Protein AF-A0A520HZG0-F1 (afdb_monomer)

Solvent-accessible surface area (backbone atoms only — not comparable to full-atom values): 5895 Å² total; per-residue (Å²): 108,74,66,57,55,54,52,54,53,53,52,54,56,54,55,57,55,56,53,32,56,50,53,17,50,55,26,42,51,54,12,53,56,24,44,79,68,71,35,34,68,57,18,47,53,25,38,52,53,14,25,61,46,61,73,48,85,49,73,67,55,52,52,54,43,33,54,32,28,55,70,56,22,88,82,32,66,67,42,37,54,49,21,28,56,49,24,49,52,49,49,71,74,47,70,86,56,81,96,41,66,68,62,51,54,56,42,58,75,64,78

pLDDT: mean 91.44, std 9.58, range [61.25, 98.62]

Sequence (111 aa):
MRLIFTFLFSLVFVLAGLGQNTIAKLKYEEAEEAFSRDDYRKTLEKLDDSEKAMKMSNQKTMYLRILAQAKLAEKDFAILQSARKNATSYLSKYQNNTGIEDKYREIYKIS

Nearest PDB structures (foldseek):
  8we2-assembly1_B  TM=5.657E-01  e=2.309E+00  Homo sapiens
  7q16-assembly1_A-2  TM=5.710E-01  e=3.027E+00  Homo sapiens
  3m51-assembly1_A  TM=5.206E-01  e=2.309E+00  Nicotiana tabacum
  6f09-assembly3_S-4  TM=5.078E-01  e=2.187E+00  Homo sapiens

Secondary structure (DSSP, 8-state):
-HHHHHHHHHHHHHHHHHHHHHHHHHHHHHHHHHHHTT-HHHHHHHHHHHHHHHTS--HHHHHHHHHHHHHHGGG-HHHHHHHHHHHHHHHHHHTT-SS-HHHHHHHHTT-

Foldseek 3Di:
DVVVVVVVVVVVVVVLLVVLQVQLVVLQVQLVVCVVVVVLVSNLVSLVRSCVSVVHDDLSSLLSNLVSLLSVCVVPVVSLVVSLVSLVVSCVVCVPPPPCVVSNVVSVVSD

Radius of gyration: 17.91 Å; Cα contacts (8 Å, |Δi|>4): 106; chains: 1; bounding box: 49×34×36 Å

Structure (mmCIF, N/CA/C/O backbone):
data_AF-A0A520HZG0-F1
#
_entry.id   AF-A0A520HZG0-F1
#
loop_
_atom_site.group_PDB
_atom_site.id
_atom_site.type_symbol
_atom_site.label_atom_id
_atom_site.label_alt_id
_atom_site.label_comp_id
_atom_site.label_asym_id
_atom_site.label_entity_id
_atom_site.label_seq_id
_atom_site.pdbx_PDB_ins_code
_atom_site.Cartn_x
_atom_site.Cartn_y
_atom_site.Cartn_z
_atom_site.occupancy
_atom_site.B_iso_or_equiv
_atom_site.auth_seq_id
_atom_site.auth_comp_id
_atom_site.auth_asym_id
_atom_site.auth_atom_id
_atom_site.pdbx_PDB_model_num
ATOM 1 N N . MET A 1 1 ? 39.010 18.276 -23.093 1.00 61.25 1 MET A N 1
ATOM 2 C CA . MET A 1 1 ? 38.493 16.885 -23.113 1.00 61.25 1 MET A CA 1
ATOM 3 C C . MET A 1 1 ? 38.001 16.390 -21.753 1.00 61.25 1 MET A C 1
ATOM 5 O O . MET A 1 1 ? 36.887 15.895 -21.702 1.00 61.25 1 MET A O 1
ATOM 9 N N . ARG A 1 2 ? 38.744 16.561 -20.646 1.00 71.38 2 ARG A N 1
ATOM 10 C CA . ARG A 1 2 ? 38.340 16.061 -19.312 1.00 71.38 2 ARG A CA 1
ATOM 11 C C . ARG A 1 2 ? 36.959 16.554 -18.830 1.00 71.38 2 ARG A C 1
ATOM 13 O O . ARG A 1 2 ? 36.207 15.750 -18.309 1.00 71.38 2 ARG A O 1
ATOM 20 N N . LEU A 1 3 ? 36.609 17.821 -19.089 1.00 72.81 3 LEU A N 1
ATOM 21 C CA . LEU A 1 3 ? 35.298 18.415 -18.755 1.00 72.81 3 LEU A CA 1
ATOM 22 C C . LEU A 1 3 ? 34.130 17.886 -19.606 1.00 72.81 3 LEU A C 1
ATOM 24 O O . LEU A 1 3 ? 33.013 17.776 -19.116 1.00 72.81 3 LEU A O 1
ATOM 28 N N . ILE A 1 4 ? 34.391 17.535 -20.869 1.00 82.50 4 ILE A N 1
ATOM 29 C CA . ILE A 1 4 ? 33.373 16.981 -21.773 1.00 82.50 4 ILE A CA 1
ATOM 30 C C . ILE A 1 4 ? 32.997 15.571 -21.315 1.00 82.50 4 ILE A C 1
ATOM 32 O O . ILE A 1 4 ? 31.818 15.246 -21.267 1.00 82.50 4 ILE A O 1
ATOM 36 N N . PHE A 1 5 ? 33.978 14.761 -20.900 1.00 78.31 5 PHE A N 1
ATOM 37 C CA . PHE A 1 5 ? 33.721 13.424 -20.361 1.00 78.31 5 PHE A CA 1
ATOM 38 C C . PHE A 1 5 ? 32.950 13.453 -19.035 1.00 78.31 5 PHE A C 1
ATOM 40 O O . PHE A 1 5 ? 32.034 12.653 -18.865 1.00 78.31 5 PHE A O 1
ATOM 47 N N . THR A 1 6 ? 33.243 14.387 -18.122 1.00 81.44 6 THR A N 1
ATOM 48 C CA . THR A 1 6 ? 32.439 14.543 -16.896 1.00 81.44 6 THR A CA 1
ATOM 49 C C . THR A 1 6 ? 31.015 15.003 -17.189 1.00 81.44 6 THR A C 1
ATOM 51 O O . THR A 1 6 ? 30.087 14.514 -16.551 1.00 81.44 6 THR A O 1
ATOM 54 N N . PHE A 1 7 ? 30.828 15.898 -18.162 1.00 82.88 7 PHE A N 1
ATOM 55 C CA . PHE A 1 7 ? 29.500 16.364 -18.565 1.00 82.88 7 PHE A CA 1
ATOM 56 C C . PHE A 1 7 ? 28.681 15.269 -19.268 1.00 82.88 7 PHE A C 1
ATOM 58 O O . PHE A 1 7 ? 27.487 15.124 -19.023 1.00 82.88 7 PHE A O 1
ATOM 65 N N . LEU A 1 8 ? 29.322 14.442 -20.099 1.00 80.38 8 LEU A N 1
ATOM 66 C CA . LEU A 1 8 ? 28.663 13.296 -20.731 1.00 80.38 8 LEU A CA 1
ATOM 67 C C . LEU A 1 8 ? 28.254 12.244 -19.690 1.00 80.38 8 LEU A C 1
ATOM 69 O O . LEU A 1 8 ? 27.166 11.681 -19.768 1.00 80.38 8 LEU A O 1
ATOM 73 N N . PHE A 1 9 ? 29.113 12.001 -18.696 1.00 78.50 9 PHE A N 1
ATOM 74 C CA . PHE A 1 9 ? 28.849 11.035 -17.634 1.00 78.50 9 PHE A CA 1
ATOM 75 C C . PHE A 1 9 ? 27.693 11.481 -16.730 1.00 78.50 9 PHE A C 1
ATOM 77 O O . PHE A 1 9 ? 26.822 10.673 -16.420 1.00 78.50 9 PHE A O 1
ATOM 84 N N . SER A 1 10 ? 27.614 12.765 -16.362 1.00 72.31 10 SER A N 1
ATOM 85 C CA . SER A 1 10 ? 26.494 13.277 -15.561 1.00 72.31 10 SER A CA 1
ATOM 86 C C . SER A 1 10 ? 25.154 13.223 -16.306 1.00 72.31 10 SER A C 1
ATOM 88 O O . SER A 1 10 ? 24.131 12.924 -15.689 1.00 72.31 10 SER A O 1
ATOM 90 N N . LEU A 1 11 ? 25.146 13.426 -17.629 1.00 76.94 11 LEU A N 1
ATOM 91 C CA . LEU A 1 11 ? 23.931 13.361 -18.446 1.00 76.94 11 LEU A CA 1
ATOM 92 C C . LEU A 1 11 ? 23.299 11.955 -18.457 1.00 76.94 11 LEU A C 1
ATOM 94 O O . LEU A 1 11 ? 22.077 11.827 -18.379 1.00 76.94 11 LEU A O 1
ATOM 98 N N . VAL A 1 12 ? 24.116 10.896 -18.473 1.00 73.00 12 VAL A N 1
ATOM 99 C CA . VAL A 1 12 ? 23.637 9.500 -18.421 1.00 73.00 12 VAL A CA 1
ATOM 100 C C . VAL A 1 12 ? 22.945 9.187 -17.088 1.00 73.00 12 VAL A C 1
ATOM 102 O O . VAL A 1 12 ? 21.913 8.514 -17.072 1.00 73.00 12 VAL A O 1
ATOM 105 N N . PHE A 1 13 ? 23.450 9.721 -15.970 1.00 68.75 13 PHE A N 1
ATOM 106 C CA . PHE A 1 13 ? 22.828 9.526 -14.653 1.00 68.75 13 PHE A CA 1
ATOM 107 C C . PHE A 1 13 ? 21.445 10.180 -14.543 1.00 68.75 13 PHE A C 1
ATOM 109 O O . PHE A 1 13 ? 20.547 9.607 -13.924 1.00 68.75 13 PHE A O 1
ATOM 116 N N . VAL A 1 14 ? 21.245 11.343 -15.169 1.00 70.19 14 VAL A N 1
ATOM 117 C CA . VAL A 1 14 ? 19.944 12.034 -15.164 1.00 70.19 14 VAL A CA 1
ATOM 118 C C . VAL A 1 14 ? 18.896 11.236 -15.947 1.00 70.19 14 VAL A C 1
ATOM 120 O O . VAL A 1 14 ? 17.780 11.046 -15.463 1.00 70.19 14 VAL A O 1
ATOM 123 N N . LEU A 1 15 ? 19.257 10.702 -17.119 1.00 67.38 15 LEU A N 1
ATOM 124 C CA . LEU A 1 15 ? 18.344 9.897 -17.941 1.00 67.38 15 LEU A CA 1
ATOM 125 C C . LEU A 1 15 ? 17.942 8.583 -17.251 1.00 67.38 15 LEU A C 1
ATOM 127 O O . LEU A 1 15 ? 16.777 8.186 -17.311 1.00 67.38 15 LEU A O 1
ATOM 131 N N . ALA A 1 16 ? 18.871 7.945 -16.531 1.00 67.44 16 ALA A N 1
ATOM 132 C CA . ALA A 1 16 ? 18.584 6.737 -15.758 1.00 67.44 16 ALA A CA 1
ATOM 133 C C . ALA A 1 16 ? 17.568 6.983 -14.622 1.00 67.44 16 ALA A C 1
ATOM 135 O O . ALA A 1 16 ? 16.712 6.134 -14.363 1.00 67.44 16 ALA A O 1
ATOM 136 N N . GLY A 1 17 ? 17.615 8.153 -13.973 1.00 64.38 17 GLY A N 1
ATOM 137 C CA . GLY A 1 17 ? 16.662 8.525 -12.919 1.00 64.38 17 GLY A CA 1
ATOM 138 C C . GLY A 1 17 ? 15.233 8.759 -13.430 1.00 64.38 17 GLY A C 1
ATOM 139 O O . GLY A 1 17 ? 14.265 8.386 -12.767 1.00 64.38 17 GLY A O 1
ATOM 140 N N . LEU A 1 18 ? 15.078 9.322 -14.633 1.00 68.69 18 LEU A N 1
ATOM 141 C CA . LEU A 1 18 ? 13.762 9.576 -15.238 1.00 68.69 18 LEU A CA 1
ATOM 142 C C . LEU A 1 18 ? 13.036 8.278 -15.639 1.00 68.69 18 LEU A C 1
ATOM 144 O O . LEU A 1 18 ? 11.818 8.166 -15.465 1.00 68.69 18 LEU A O 1
ATOM 148 N N . GLY A 1 19 ? 13.782 7.275 -16.115 1.00 69.94 19 GLY A N 1
ATOM 149 C CA . GLY A 1 19 ? 13.233 5.955 -16.443 1.00 69.94 19 GLY A CA 1
ATOM 150 C C . GLY A 1 19 ? 12.685 5.214 -15.218 1.00 69.94 19 GLY A C 1
ATOM 151 O O . GLY A 1 19 ? 11.585 4.665 -15.273 1.00 69.94 19 GLY A O 1
ATOM 152 N N . GLN A 1 20 ? 13.395 5.269 -14.085 1.00 72.44 20 GLN A N 1
ATOM 153 C CA . GLN A 1 20 ? 12.969 4.627 -12.830 1.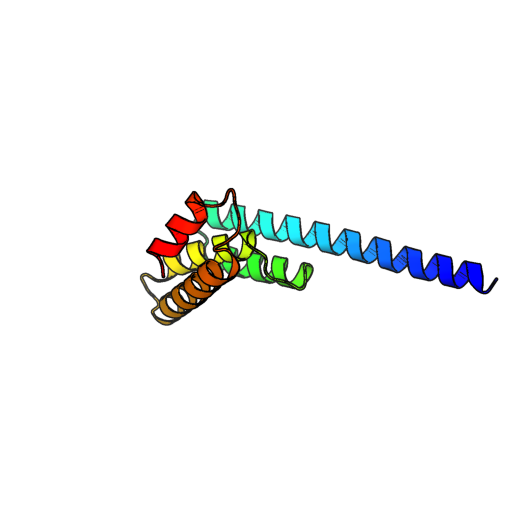00 72.44 20 GLN A CA 1
ATOM 154 C C . GLN A 1 20 ? 11.635 5.184 -12.316 1.00 72.44 20 GLN A C 1
ATOM 156 O O . GLN A 1 20 ? 10.745 4.420 -11.943 1.00 72.44 20 GLN A O 1
ATOM 161 N N . ASN A 1 21 ? 11.451 6.506 -12.383 1.00 81.12 21 ASN A N 1
ATOM 162 C CA . ASN A 1 21 ? 10.197 7.154 -11.988 1.00 81.12 21 ASN A CA 1
ATOM 163 C C . ASN A 1 21 ? 9.010 6.772 -12.883 1.00 81.12 21 ASN A C 1
ATOM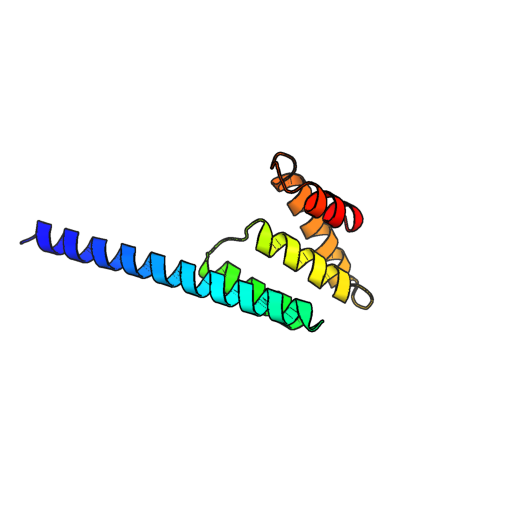 165 O O . ASN A 1 21 ? 7.883 6.688 -12.400 1.00 81.12 21 ASN A O 1
ATOM 169 N N . THR A 1 22 ? 9.245 6.543 -14.175 1.00 89.00 22 THR A N 1
ATOM 170 C CA . THR A 1 22 ? 8.187 6.122 -15.105 1.00 89.00 22 THR A CA 1
ATOM 171 C C . THR A 1 22 ? 7.763 4.681 -14.831 1.00 89.00 22 THR A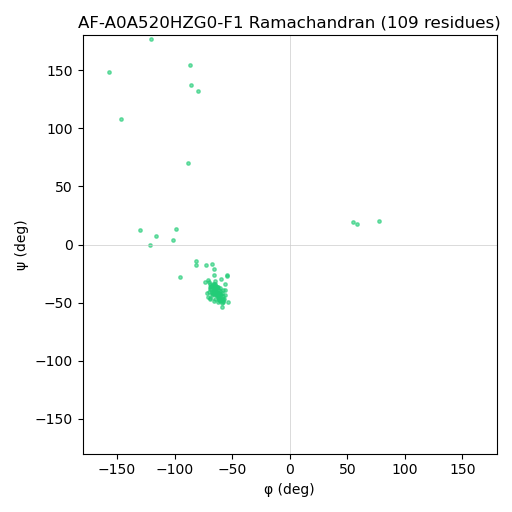 C 1
ATOM 173 O O . THR A 1 22 ? 6.573 4.407 -14.708 1.00 89.00 22 THR A O 1
ATOM 176 N N . ILE A 1 23 ? 8.728 3.775 -14.644 1.00 90.12 23 ILE A N 1
ATOM 177 C CA . ILE A 1 23 ? 8.458 2.369 -14.306 1.00 90.12 23 ILE A CA 1
ATOM 178 C C . ILE A 1 23 ? 7.687 2.264 -12.988 1.00 90.12 23 ILE A C 1
ATOM 180 O O . ILE A 1 23 ? 6.717 1.518 -12.907 1.00 90.12 23 ILE A O 1
ATOM 184 N N . ALA A 1 24 ? 8.079 3.035 -11.972 1.00 91.81 24 ALA A N 1
ATOM 185 C CA . ALA A 1 24 ? 7.371 3.068 -10.698 1.00 91.81 24 ALA A CA 1
ATOM 186 C C . ALA A 1 24 ? 5.892 3.447 -10.850 1.00 91.81 24 ALA A C 1
ATOM 188 O O . ALA A 1 24 ? 5.026 2.774 -10.299 1.00 91.81 24 ALA A O 1
ATOM 189 N N . LYS A 1 25 ? 5.594 4.498 -11.625 1.00 93.62 25 LYS A N 1
ATOM 190 C CA . LYS A 1 25 ? 4.212 4.928 -11.880 1.00 93.62 25 LYS A CA 1
ATOM 191 C C . LYS A 1 25 ? 3.399 3.842 -12.578 1.00 93.62 25 LYS A C 1
ATOM 193 O O . LYS A 1 25 ? 2.318 3.527 -12.101 1.00 93.62 25 LYS A O 1
ATOM 198 N N . LEU A 1 26 ? 3.957 3.216 -13.615 1.00 95.50 26 LEU A N 1
ATOM 199 C CA . LEU A 1 26 ? 3.304 2.105 -14.315 1.00 95.50 26 LEU A CA 1
ATOM 200 C C . LEU A 1 26 ? 3.007 0.934 -13.367 1.00 95.50 26 LEU A C 1
ATOM 202 O O . LEU A 1 26 ? 1.924 0.363 -13.404 1.00 95.50 26 LEU A O 1
ATOM 206 N N . LYS A 1 27 ? 3.939 0.594 -12.467 1.00 96.81 27 LYS A N 1
ATOM 207 C CA . LYS A 1 27 ? 3.717 -0.469 -11.473 1.00 96.81 27 LYS A CA 1
ATOM 208 C C . LYS A 1 27 ? 2.666 -0.102 -10.434 1.00 96.81 27 LYS A C 1
ATOM 210 O O . LYS A 1 27 ? 1.898 -0.965 -10.022 1.00 96.81 27 LYS A O 1
ATOM 215 N N . TYR A 1 28 ? 2.602 1.162 -10.034 1.00 97.38 28 TYR A N 1
ATOM 216 C CA . TYR A 1 28 ? 1.536 1.643 -9.168 1.00 97.38 28 TYR A CA 1
ATOM 217 C C . TYR A 1 28 ? 0.164 1.594 -9.866 1.00 97.38 28 TYR A C 1
ATOM 219 O O . TYR A 1 28 ? -0.795 1.122 -9.264 1.00 97.38 28 TYR A O 1
ATOM 227 N N . GLU A 1 29 ? 0.078 1.976 -11.143 1.00 97.94 29 GLU A N 1
ATOM 228 C CA . GLU A 1 29 ? -1.148 1.856 -11.950 1.00 97.94 29 GLU A CA 1
ATOM 229 C C . GLU A 1 29 ? -1.588 0.385 -12.094 1.00 97.94 29 GLU A C 1
ATOM 231 O O . GLU A 1 29 ? -2.745 0.058 -11.829 1.00 97.94 29 GLU A O 1
ATOM 236 N N . GLU A 1 30 ? -0.656 -0.538 -12.379 1.00 98.25 30 GLU A N 1
ATOM 237 C CA . GLU A 1 30 ? -0.919 -1.991 -12.374 1.00 98.25 30 GLU A CA 1
ATOM 238 C C . GLU A 1 30 ? -1.480 -2.475 -11.018 1.00 98.25 30 GLU A C 1
ATOM 240 O O . GLU A 1 30 ? -2.298 -3.402 -10.975 1.00 98.25 30 GLU A O 1
ATOM 245 N N . ALA A 1 31 ? -1.047 -1.870 -9.904 1.00 98.56 31 ALA A N 1
ATOM 246 C CA . ALA A 1 31 ? -1.536 -2.195 -8.566 1.00 98.56 31 ALA A CA 1
ATOM 247 C C . ALA A 1 31 ? -2.972 -1.702 -8.333 1.00 98.56 31 ALA A C 1
ATOM 249 O O . ALA A 1 31 ? -3.781 -2.442 -7.765 1.00 98.56 31 ALA A O 1
ATOM 250 N N . GLU A 1 32 ? -3.299 -0.487 -8.783 1.00 98.50 32 GLU A N 1
ATOM 251 C CA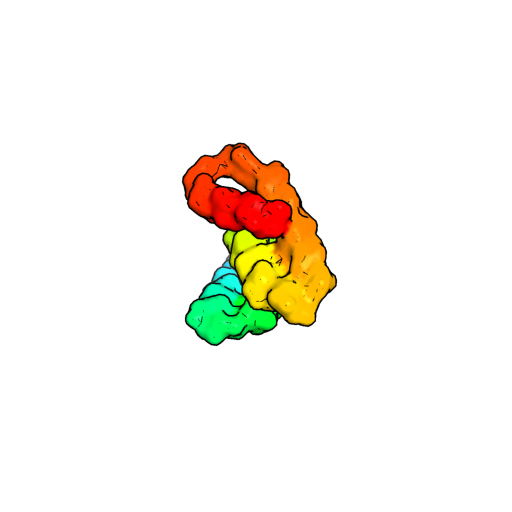 . GLU A 1 32 ? -4.655 0.076 -8.718 1.00 98.50 32 GLU A CA 1
ATOM 252 C C . GLU A 1 32 ? -5.633 -0.733 -9.578 1.00 98.50 32 GLU A C 1
ATOM 254 O O . GLU A 1 32 ? -6.730 -1.061 -9.126 1.00 98.50 32 GLU A O 1
ATOM 259 N N . GLU A 1 33 ? -5.215 -1.155 -10.772 1.00 98.62 33 GLU A N 1
ATOM 260 C CA . GLU A 1 33 ? -6.005 -2.056 -11.611 1.00 98.62 33 GLU A CA 1
ATOM 261 C C . GLU A 1 33 ? -6.212 -3.442 -10.989 1.00 98.62 33 GLU A C 1
ATOM 263 O O . GLU A 1 33 ? -7.257 -4.064 -11.163 1.00 98.62 33 GLU A O 1
ATOM 268 N N . ALA A 1 34 ? -5.200 -3.993 -10.316 1.00 98.62 34 ALA A N 1
ATOM 269 C CA . ALA A 1 34 ? -5.365 -5.251 -9.594 1.00 98.62 34 ALA A CA 1
ATOM 270 C C . ALA A 1 34 ? -6.358 -5.089 -8.437 1.00 98.62 34 ALA A C 1
ATOM 272 O O . ALA A 1 34 ? -7.229 -5.939 -8.258 1.00 98.62 34 ALA A O 1
ATOM 273 N N . PHE A 1 35 ? -6.281 -3.964 -7.722 1.00 98.50 35 PHE A N 1
ATOM 274 C CA . PHE A 1 35 ? -7.168 -3.671 -6.603 1.00 98.50 35 PHE A CA 1
ATOM 275 C C . PHE A 1 35 ? -8.622 -3.526 -7.057 1.00 98.50 35 PHE A C 1
ATOM 277 O O . PHE A 1 35 ? -9.516 -4.073 -6.419 1.00 98.50 35 PHE A O 1
ATOM 284 N N . SER A 1 36 ? -8.868 -2.846 -8.183 1.00 98.38 36 SER A N 1
ATOM 285 C CA . SER A 1 36 ? -10.220 -2.679 -8.736 1.00 98.38 36 SER A CA 1
ATOM 286 C C . SER A 1 36 ? -10.848 -3.982 -9.243 1.00 98.38 36 SER A C 1
ATOM 288 O O . SER A 1 36 ? -12.063 -4.043 -9.417 1.00 98.38 36 SER A O 1
ATOM 290 N N . ARG A 1 37 ? -10.038 -5.028 -9.451 1.00 98.38 37 ARG A N 1
ATOM 291 C CA . ARG A 1 37 ? -10.472 -6.391 -9.799 1.00 98.38 37 ARG A CA 1
ATOM 292 C C . ARG A 1 37 ? -10.517 -7.336 -8.590 1.00 98.38 37 ARG A C 1
ATOM 294 O O . ARG A 1 37 ? -10.559 -8.547 -8.784 1.00 98.38 37 ARG A O 1
ATOM 301 N N . ASP A 1 38 ? -10.448 -6.800 -7.370 1.00 97.81 38 ASP A N 1
ATOM 302 C CA . ASP A 1 38 ? -10.384 -7.547 -6.105 1.00 97.81 38 ASP A CA 1
ATOM 303 C C . ASP A 1 38 ? -9.191 -8.524 -5.988 1.00 97.81 38 ASP A C 1
ATOM 305 O O . ASP A 1 38 ? -9.152 -9.393 -5.113 1.00 97.81 38 ASP A O 1
ATOM 309 N N . ASP A 1 39 ? -8.162 -8.366 -6.829 1.00 98.12 39 ASP A N 1
ATOM 310 C CA . ASP A 1 39 ? -6.936 -9.167 -6.781 1.00 98.12 39 ASP A CA 1
ATOM 311 C C . ASP A 1 39 ? -5.918 -8.530 -5.827 1.00 98.12 39 ASP A C 1
ATOM 313 O O . ASP A 1 39 ? -4.877 -7.988 -6.211 1.00 98.12 39 ASP A O 1
ATOM 317 N N . TYR A 1 40 ? -6.240 -8.589 -4.536 1.00 97.44 40 TYR A N 1
ATOM 318 C CA . TYR A 1 40 ? -5.469 -7.916 -3.493 1.00 97.44 40 TYR A CA 1
ATOM 319 C C . TYR A 1 40 ? -4.055 -8.484 -3.318 1.00 97.44 40 TYR A C 1
ATOM 321 O O . TYR A 1 40 ? -3.155 -7.763 -2.890 1.00 97.44 40 TYR A O 1
ATOM 329 N N . ARG A 1 41 ? -3.816 -9.759 -3.660 1.00 96.75 41 ARG A N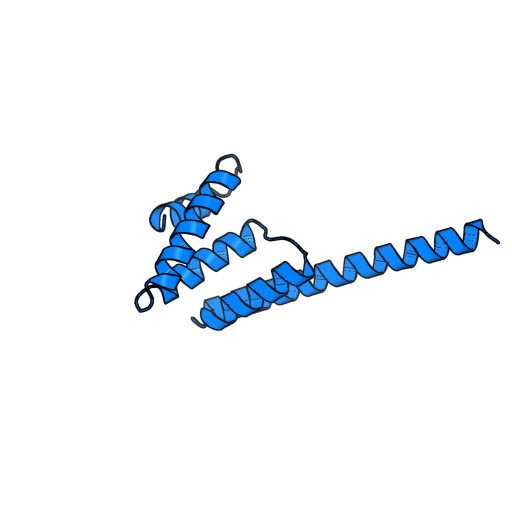 1
ATOM 330 C CA . ARG A 1 41 ? -2.459 -10.335 -3.623 1.00 96.75 41 ARG A CA 1
ATOM 331 C C . ARG A 1 41 ? -1.589 -9.730 -4.714 1.00 96.75 41 ARG A C 1
ATOM 333 O O . ARG A 1 41 ? -0.473 -9.300 -4.425 1.00 96.75 41 ARG A O 1
ATOM 340 N N . LYS A 1 42 ? -2.120 -9.629 -5.934 1.00 98.38 42 LYS A N 1
ATOM 341 C CA . LYS A 1 42 ? -1.424 -8.967 -7.035 1.00 98.38 42 LYS A CA 1
ATOM 342 C C . LYS A 1 42 ? -1.240 -7.476 -6.773 1.00 98.38 42 LYS A C 1
ATOM 344 O O . LYS A 1 42 ? -0.184 -6.945 -7.101 1.00 98.38 42 LYS A O 1
ATOM 349 N N . THR A 1 43 ? -2.192 -6.801 -6.119 1.00 98.56 43 THR A N 1
ATOM 350 C CA . THR A 1 43 ? -1.988 -5.416 -5.659 1.00 98.56 43 THR A CA 1
ATOM 351 C C . THR A 1 43 ? -0.726 -5.295 -4.807 1.00 98.56 43 THR A C 1
ATOM 353 O O . THR A 1 43 ? 0.103 -4.431 -5.075 1.00 98.56 43 THR A O 1
ATOM 356 N N . LEU A 1 44 ? -0.544 -6.167 -3.807 1.00 98.00 44 LEU A N 1
ATOM 357 C CA . LEU A 1 44 ? 0.634 -6.125 -2.933 1.00 98.00 44 LEU A CA 1
ATOM 358 C C . LEU A 1 44 ? 1.941 -6.386 -3.694 1.00 98.00 44 LEU A C 1
ATOM 360 O O . LEU A 1 44 ? 2.913 -5.669 -3.473 1.00 98.00 44 LEU A O 1
ATOM 364 N N . GLU A 1 45 ? 1.947 -7.345 -4.623 1.00 98.19 45 GLU A N 1
ATOM 365 C CA . GLU A 1 45 ? 3.100 -7.627 -5.491 1.00 98.19 45 GLU A CA 1
ATOM 366 C C . GLU A 1 45 ? 3.497 -6.395 -6.323 1.00 98.19 45 GLU A C 1
ATOM 368 O O . GLU A 1 45 ? 4.661 -5.995 -6.357 1.00 98.19 45 GLU A O 1
ATOM 373 N N . LYS A 1 46 ? 2.521 -5.734 -6.952 1.00 98.25 46 LYS A N 1
ATOM 374 C CA . LYS A 1 46 ? 2.772 -4.554 -7.792 1.00 98.25 46 LYS A CA 1
ATOM 375 C C . LYS A 1 46 ? 3.173 -3.319 -6.998 1.00 98.25 46 LYS A C 1
ATOM 377 O O . LYS A 1 46 ? 3.988 -2.525 -7.471 1.00 98.25 46 LYS A O 1
ATOM 382 N N . LEU A 1 47 ? 2.683 -3.187 -5.768 1.00 98.00 47 LEU A N 1
ATOM 383 C CA . LEU A 1 47 ? 3.174 -2.177 -4.837 1.00 98.00 47 LEU A CA 1
ATOM 384 C C . LEU A 1 47 ? 4.636 -2.425 -4.452 1.00 98.00 47 LEU A C 1
ATOM 386 O O . LEU A 1 47 ? 5.410 -1.470 -4.442 1.00 98.00 47 LEU A O 1
ATOM 390 N N . ASP A 1 48 ? 5.041 -3.675 -4.206 1.00 97.31 48 ASP A N 1
ATOM 391 C CA . ASP A 1 48 ? 6.448 -4.004 -3.950 1.00 97.31 48 ASP A CA 1
ATOM 392 C C . ASP A 1 48 ? 7.333 -3.634 -5.150 1.00 97.31 48 ASP A C 1
ATOM 394 O O . ASP A 1 48 ? 8.402 -3.048 -4.971 1.00 97.31 48 ASP A O 1
ATOM 398 N N . ASP A 1 49 ? 6.891 -3.924 -6.376 1.00 95.88 49 ASP A N 1
ATOM 399 C CA . ASP A 1 49 ? 7.614 -3.556 -7.600 1.00 95.88 49 ASP A CA 1
ATOM 400 C C . ASP A 1 49 ? 7.738 -2.034 -7.768 1.00 95.88 49 ASP A C 1
ATOM 402 O O . ASP A 1 49 ? 8.818 -1.523 -8.082 1.00 95.88 49 ASP A O 1
ATOM 406 N N . SER A 1 50 ? 6.653 -1.297 -7.515 1.00 95.94 50 SER A N 1
ATOM 407 C CA . SER A 1 50 ? 6.651 0.168 -7.544 1.00 95.94 50 SER A CA 1
ATOM 408 C C . SER A 1 50 ? 7.626 0.749 -6.518 1.00 95.94 50 SER A C 1
ATOM 410 O O . SER A 1 50 ? 8.424 1.630 -6.840 1.00 95.94 50 SER A O 1
ATOM 412 N N . GLU A 1 51 ? 7.586 0.269 -5.275 1.00 94.81 51 GLU A N 1
ATOM 413 C CA . GLU A 1 51 ? 8.436 0.771 -4.191 1.00 94.81 51 GLU A CA 1
ATOM 414 C C . GLU A 1 51 ? 9.910 0.407 -4.404 1.00 94.81 51 GLU A C 1
ATOM 416 O O . GLU A 1 51 ? 10.783 1.225 -4.111 1.00 94.81 51 GLU A O 1
ATOM 421 N N . LYS A 1 52 ? 10.206 -0.762 -4.992 1.00 93.88 52 LYS A N 1
ATOM 422 C CA . LYS A 1 52 ? 11.562 -1.132 -5.431 1.00 93.88 52 LYS A CA 1
ATOM 423 C C . LYS A 1 52 ? 12.081 -0.187 -6.514 1.00 93.88 52 LYS A C 1
ATOM 425 O O . LYS A 1 52 ? 13.226 0.254 -6.425 1.00 93.88 52 LYS A O 1
ATOM 430 N N . ALA A 1 53 ? 11.251 0.160 -7.502 1.00 90.44 53 ALA A N 1
ATOM 431 C CA . ALA A 1 53 ? 11.627 1.093 -8.565 1.00 90.44 53 ALA A CA 1
ATOM 432 C C . ALA A 1 53 ? 11.882 2.516 -8.031 1.00 90.44 53 ALA A C 1
ATOM 434 O O . ALA A 1 53 ? 12.830 3.168 -8.464 1.00 90.44 53 ALA A O 1
ATOM 435 N N . MET A 1 54 ? 11.093 2.974 -7.048 1.00 87.75 54 MET A N 1
ATOM 436 C CA . MET A 1 54 ? 11.291 4.273 -6.380 1.00 87.75 54 MET A CA 1
ATOM 437 C C . MET A 1 54 ? 12.360 4.252 -5.281 1.00 87.75 54 MET A C 1
ATOM 439 O O . MET A 1 54 ? 12.760 5.312 -4.802 1.00 87.75 54 MET A O 1
ATOM 443 N N . LYS A 1 55 ? 12.786 3.062 -4.839 1.00 88.12 55 LYS A N 1
ATOM 444 C CA . LYS A 1 55 ? 13.606 2.829 -3.634 1.00 88.12 55 LYS A CA 1
ATOM 445 C C . LYS A 1 55 ? 13.003 3.406 -2.348 1.00 88.12 55 LYS A C 1
ATOM 447 O O . LYS A 1 55 ? 13.717 3.615 -1.368 1.00 88.12 55 LYS A O 1
ATOM 452 N N . MET A 1 56 ? 11.701 3.685 -2.340 1.00 87.75 56 MET A N 1
ATOM 453 C CA . MET A 1 56 ? 11.004 4.240 -1.187 1.00 87.75 56 MET A CA 1
ATOM 454 C C . MET A 1 56 ? 9.504 3.948 -1.231 1.00 87.75 56 MET A C 1
ATOM 456 O O . MET A 1 56 ? 8.892 3.938 -2.297 1.00 87.75 56 MET A O 1
ATOM 460 N N . SER A 1 57 ? 8.907 3.795 -0.048 1.00 90.06 57 SER A N 1
ATOM 461 C CA . SER A 1 57 ? 7.454 3.798 0.134 1.00 90.06 57 SER A CA 1
ATOM 462 C C . SER A 1 57 ? 6.944 5.230 0.303 1.00 90.06 57 SER A C 1
ATOM 464 O O . SER A 1 57 ? 7.550 6.044 1.016 1.00 90.06 57 SER A O 1
ATOM 466 N N . ASN A 1 58 ? 5.825 5.543 -0.345 1.00 92.00 58 ASN A N 1
ATOM 467 C CA . ASN A 1 58 ? 5.178 6.847 -0.276 1.00 92.00 58 ASN A CA 1
ATOM 468 C C . ASN A 1 58 ? 3.743 6.719 0.258 1.00 92.00 58 ASN A C 1
ATOM 470 O O . ASN A 1 58 ? 3.244 5.629 0.522 1.00 92.00 58 ASN A O 1
ATOM 474 N N . GLN A 1 59 ? 3.068 7.853 0.436 1.00 95.75 59 GLN A N 1
ATOM 475 C CA . GLN A 1 59 ? 1.734 7.872 1.030 1.00 95.75 59 GLN A CA 1
ATOM 476 C C . GLN A 1 59 ? 0.710 7.062 0.223 1.00 95.75 59 GLN A C 1
ATOM 478 O O . GLN A 1 59 ? -0.114 6.364 0.806 1.00 95.75 59 GLN A O 1
ATOM 483 N N . LYS A 1 60 ? 0.760 7.138 -1.111 1.00 96.06 60 LYS A N 1
ATOM 484 C CA . LYS A 1 60 ? -0.199 6.458 -1.988 1.00 96.06 60 LYS A CA 1
ATOM 485 C C . LYS A 1 60 ? -0.007 4.946 -1.948 1.00 96.06 60 LYS A C 1
ATOM 487 O O . LYS A 1 60 ? -0.979 4.221 -1.753 1.00 96.06 60 LYS A O 1
ATOM 492 N N . THR A 1 61 ? 1.240 4.484 -2.068 1.00 97.19 61 THR A N 1
ATOM 493 C CA . THR A 1 61 ? 1.559 3.050 -2.021 1.00 97.19 61 THR A CA 1
ATOM 494 C C . THR A 1 61 ? 1.209 2.460 -0.660 1.00 97.19 61 THR A C 1
ATOM 496 O O . THR A 1 61 ? 0.589 1.403 -0.585 1.00 97.19 61 THR A O 1
ATOM 499 N N . MET A 1 62 ? 1.522 3.179 0.421 1.00 97.56 62 MET A N 1
ATOM 500 C CA . MET A 1 62 ? 1.229 2.739 1.782 1.00 97.56 62 MET A CA 1
ATOM 501 C C . MET A 1 62 ? -0.278 2.680 2.060 1.00 97.56 62 MET A C 1
ATOM 503 O O . MET A 1 62 ? -0.747 1.702 2.635 1.00 97.56 62 MET A O 1
ATOM 507 N N . TYR A 1 63 ? -1.039 3.680 1.608 1.00 98.31 63 TYR A N 1
ATOM 508 C CA . TYR A 1 63 ? -2.498 3.682 1.708 1.00 98.31 63 TYR A CA 1
ATOM 509 C C . TYR A 1 63 ? -3.112 2.469 0.994 1.00 98.31 63 TYR A C 1
ATOM 511 O O . TYR A 1 63 ? -3.810 1.679 1.629 1.00 98.31 63 TYR A O 1
ATOM 519 N N . LEU A 1 64 ? -2.786 2.258 -0.289 1.00 98.50 64 LEU A N 1
ATOM 520 C CA . LEU A 1 64 ? -3.335 1.139 -1.063 1.00 98.50 64 LEU A CA 1
ATOM 521 C C . LEU A 1 64 ? -2.927 -0.223 -0.476 1.00 98.50 64 LEU A C 1
ATOM 523 O O . LEU A 1 64 ? -3.740 -1.146 -0.430 1.00 98.50 64 LEU A O 1
AT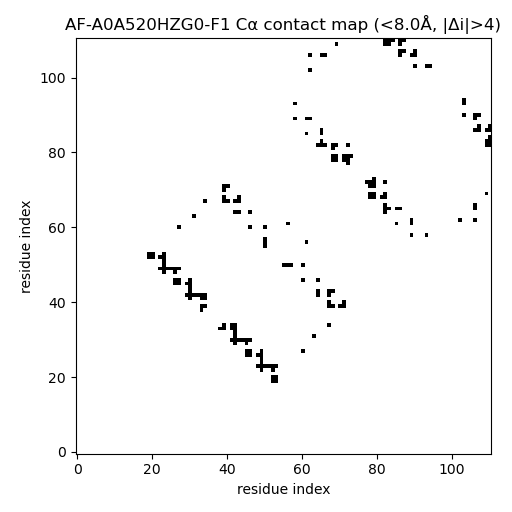OM 527 N N . ARG A 1 65 ? -1.694 -0.335 0.042 1.00 98.38 65 ARG A N 1
ATOM 528 C CA . ARG A 1 65 ? -1.199 -1.537 0.729 1.00 98.38 65 ARG A CA 1
ATOM 529 C C . ARG A 1 65 ? -2.075 -1.899 1.921 1.00 98.38 65 ARG A C 1
ATOM 531 O O . ARG A 1 65 ? -2.472 -3.053 2.043 1.00 98.38 65 ARG A O 1
ATOM 538 N N . ILE A 1 66 ? -2.379 -0.933 2.787 1.00 98.44 66 ILE A N 1
ATOM 539 C CA . ILE A 1 66 ? -3.173 -1.184 3.996 1.00 98.44 66 ILE A CA 1
ATOM 540 C C . ILE A 1 66 ? -4.586 -1.634 3.620 1.00 98.44 66 ILE A C 1
ATOM 542 O O . ILE A 1 66 ? -5.083 -2.591 4.210 1.00 98.44 66 ILE A O 1
ATOM 546 N N . LEU A 1 67 ? -5.206 -1.013 2.610 1.00 97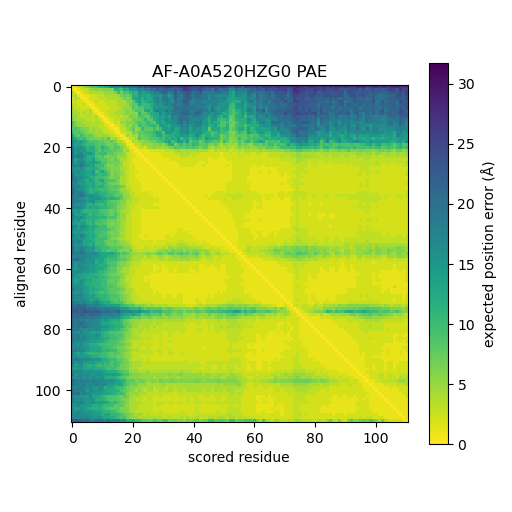.94 67 LEU A N 1
ATOM 547 C CA . LEU A 1 67 ? -6.527 -1.432 2.134 1.00 97.94 67 LEU A CA 1
ATOM 548 C C . LEU A 1 67 ? -6.512 -2.869 1.602 1.00 97.94 67 LEU A C 1
ATOM 550 O O . LEU A 1 67 ? -7.352 -3.677 1.993 1.00 97.94 67 LEU A O 1
ATOM 554 N N . ALA A 1 68 ? -5.535 -3.215 0.761 1.00 97.81 68 ALA A N 1
ATOM 555 C CA . ALA A 1 68 ? -5.401 -4.568 0.223 1.00 97.81 68 ALA A CA 1
ATOM 556 C C . ALA A 1 68 ? -5.156 -5.605 1.335 1.00 97.81 68 ALA A C 1
ATOM 558 O O . ALA A 1 68 ? -5.760 -6.677 1.338 1.00 97.81 68 ALA A O 1
ATOM 559 N N . GLN A 1 69 ? -4.317 -5.280 2.323 1.00 97.75 69 GLN A N 1
ATOM 560 C CA . GLN A 1 69 ? -4.093 -6.148 3.480 1.00 97.75 69 GLN A CA 1
ATOM 561 C C . GLN A 1 69 ? -5.358 -6.302 4.329 1.00 97.75 69 GLN A C 1
ATOM 563 O O . GLN A 1 69 ? -5.684 -7.417 4.720 1.00 97.75 69 GLN A O 1
ATOM 568 N N . ALA A 1 70 ? -6.104 -5.222 4.574 1.00 96.19 70 ALA A N 1
ATOM 569 C CA . ALA A 1 70 ? -7.361 -5.279 5.317 1.00 96.19 70 ALA A CA 1
ATOM 570 C C . ALA A 1 70 ? -8.395 -6.178 4.622 1.00 96.19 70 ALA A C 1
ATOM 572 O O . ALA A 1 70 ? -9.087 -6.940 5.290 1.00 96.19 70 ALA A O 1
ATOM 573 N N . LYS A 1 71 ? -8.447 -6.162 3.284 1.00 95.69 71 LYS A N 1
ATOM 574 C CA . LYS A 1 71 ? -9.298 -7.070 2.502 1.00 95.69 71 LYS A CA 1
ATOM 575 C C . LYS A 1 71 ? -8.875 -8.538 2.600 1.00 95.69 71 LYS A C 1
ATOM 577 O O . LYS A 1 71 ? -9.722 -9.423 2.604 1.00 95.69 71 LYS A O 1
ATOM 582 N N . LEU A 1 72 ? -7.576 -8.811 2.706 1.00 95.38 72 LEU A N 1
ATOM 583 C CA . LEU A 1 72 ? -7.044 -10.171 2.864 1.00 95.38 72 LEU A CA 1
ATOM 584 C C . LEU A 1 72 ? -7.098 -10.686 4.313 1.00 95.38 72 LEU A C 1
ATOM 586 O O . LEU A 1 72 ? -6.999 -11.893 4.541 1.00 95.38 72 LEU A O 1
ATOM 590 N N . ALA A 1 73 ? -7.255 -9.791 5.288 1.00 94.00 73 ALA A N 1
ATOM 591 C CA . ALA A 1 73 ? -7.146 -10.089 6.712 1.00 94.00 73 ALA A CA 1
ATOM 592 C C . ALA A 1 73 ? -8.240 -11.026 7.252 1.00 94.00 73 ALA A C 1
ATOM 594 O O . ALA A 1 73 ? -8.017 -11.666 8.276 1.00 94.00 73 ALA A O 1
ATOM 595 N N . GLU A 1 74 ? -9.389 -11.156 6.573 1.00 84.69 74 GLU A N 1
ATOM 596 C CA . GLU A 1 74 ? -10.508 -12.008 7.020 1.00 84.69 74 GLU A CA 1
ATOM 597 C C . GLU A 1 74 ? -10.101 -13.468 7.277 1.00 84.69 74 GLU A C 1
ATOM 599 O O . GLU A 1 74 ? -10.737 -14.159 8.070 1.00 84.69 74 GLU A O 1
ATOM 604 N N . LYS A 1 75 ? -9.047 -13.945 6.604 1.00 82.94 75 LYS A N 1
ATOM 605 C CA . LYS A 1 75 ? -8.621 -15.352 6.627 1.00 82.94 75 LYS A CA 1
ATOM 606 C C . LYS A 1 75 ? -7.187 -15.555 7.120 1.00 82.94 75 LYS A C 1
ATOM 608 O O . LYS A 1 75 ? -6.729 -16.693 7.165 1.00 82.94 75 LYS A O 1
ATOM 613 N N . ASP A 1 76 ? -6.475 -14.483 7.470 1.00 90.75 76 ASP A N 1
ATOM 614 C CA . ASP A 1 76 ? -5.055 -14.543 7.823 1.00 90.75 76 ASP A CA 1
ATOM 615 C C . ASP A 1 76 ? -4.700 -13.501 8.896 1.00 90.75 76 ASP A C 1
ATOM 617 O O . ASP A 1 76 ? -4.616 -12.293 8.651 1.00 90.75 76 ASP A O 1
ATOM 621 N N . PHE A 1 77 ? -4.455 -13.994 10.112 1.00 91.31 77 PHE A N 1
ATOM 622 C CA . PHE A 1 77 ? -4.109 -13.161 11.260 1.00 91.31 77 PHE A CA 1
ATOM 623 C C . PHE A 1 77 ? -2.758 -12.446 11.100 1.00 91.31 77 PHE A C 1
ATOM 625 O O . PHE A 1 77 ? -2.594 -11.328 11.593 1.00 91.31 77 PHE A O 1
ATOM 632 N N . ALA A 1 78 ? -1.792 -13.044 10.398 1.00 95.00 78 ALA A N 1
ATOM 633 C CA . ALA A 1 78 ? -0.503 -12.401 10.156 1.00 95.00 78 ALA A CA 1
ATOM 634 C C . ALA A 1 78 ? -0.671 -11.200 9.215 1.00 95.00 78 ALA A C 1
ATOM 636 O O . ALA A 1 78 ? -0.076 -10.140 9.440 1.00 95.00 78 ALA A O 1
ATOM 637 N N . ILE A 1 79 ? -1.544 -11.326 8.210 1.00 94.50 79 ILE A N 1
ATOM 638 C CA . ILE A 1 79 ? -1.919 -10.204 7.343 1.00 94.50 79 ILE A CA 1
ATOM 639 C C . ILE A 1 79 ? -2.636 -9.116 8.146 1.00 94.50 79 ILE A C 1
ATOM 641 O O . ILE A 1 79 ? -2.288 -7.945 7.996 1.00 94.50 79 ILE A O 1
ATOM 645 N N . LEU A 1 80 ? -3.562 -9.475 9.043 1.00 94.50 80 LEU A N 1
ATOM 646 C CA . LEU A 1 80 ? -4.228 -8.505 9.922 1.00 94.50 80 LEU A CA 1
ATOM 647 C C . LEU A 1 80 ? -3.222 -7.726 10.784 1.00 94.50 80 LEU A C 1
ATOM 649 O O . LEU A 1 80 ? -3.285 -6.498 10.871 1.00 94.50 80 LEU A O 1
ATOM 653 N N . GLN A 1 81 ? -2.272 -8.425 11.408 1.00 95.69 81 GLN A N 1
ATOM 654 C CA . GLN A 1 81 ? -1.240 -7.791 12.227 1.00 95.69 81 GLN A CA 1
ATOM 655 C C . GLN A 1 81 ? -0.351 -6.860 11.387 1.00 95.69 81 GLN A C 1
ATOM 657 O O . GLN A 1 81 ? -0.029 -5.750 11.820 1.00 95.69 81 GLN A O 1
ATOM 662 N N . SER A 1 82 ? 0.011 -7.283 10.172 1.00 96.38 82 SER A N 1
ATOM 663 C CA . SER A 1 82 ? 0.761 -6.454 9.225 1.00 96.38 82 SER A CA 1
ATOM 664 C C . SER A 1 82 ? -0.019 -5.196 8.825 1.00 96.38 82 SER A C 1
ATOM 666 O O . SER A 1 82 ? 0.540 -4.099 8.869 1.00 96.38 82 SER A O 1
ATOM 668 N N . ALA A 1 83 ? -1.315 -5.333 8.523 1.00 97.06 83 ALA A N 1
ATOM 669 C CA . ALA A 1 83 ? -2.201 -4.224 8.179 1.00 97.06 83 ALA A CA 1
ATOM 670 C C . ALA A 1 83 ? -2.252 -3.181 9.299 1.00 97.06 83 ALA A C 1
ATOM 672 O O . ALA A 1 83 ? -2.032 -2.000 9.043 1.00 97.06 83 ALA A O 1
ATOM 673 N N . ARG A 1 84 ? -2.453 -3.617 10.551 1.00 96.69 84 ARG A N 1
ATOM 674 C CA . ARG A 1 84 ? -2.475 -2.729 11.725 1.00 96.69 84 ARG A CA 1
ATOM 675 C C . ARG A 1 84 ? -1.149 -2.012 11.937 1.00 96.69 84 ARG A C 1
ATOM 677 O O . ARG A 1 84 ? -1.130 -0.795 12.092 1.00 96.69 84 ARG A O 1
ATOM 684 N N . LYS A 1 85 ? -0.024 -2.732 11.865 1.00 97.50 85 LYS A N 1
ATOM 685 C CA . LYS A 1 85 ? 1.315 -2.130 11.989 1.00 97.50 85 LYS A CA 1
ATOM 686 C C . LYS A 1 85 ? 1.550 -1.049 10.929 1.00 97.50 85 LYS A C 1
ATOM 688 O O . LYS A 1 85 ? 2.075 0.029 11.235 1.00 97.50 85 LYS A O 1
ATOM 693 N N . ASN A 1 86 ? 1.160 -1.332 9.689 1.00 97.62 86 ASN A N 1
ATOM 694 C CA . ASN A 1 86 ? 1.259 -0.381 8.589 1.00 97.62 86 ASN A CA 1
ATOM 695 C C . ASN A 1 86 ? 0.298 0.799 8.787 1.00 97.62 86 ASN A C 1
ATOM 697 O O . ASN A 1 86 ? 0.712 1.937 8.590 1.00 97.62 86 ASN A O 1
ATOM 701 N N . ALA A 1 87 ? -0.929 0.566 9.259 1.00 98.19 87 ALA A N 1
ATOM 702 C CA . ALA A 1 87 ? -1.893 1.615 9.585 1.00 98.19 87 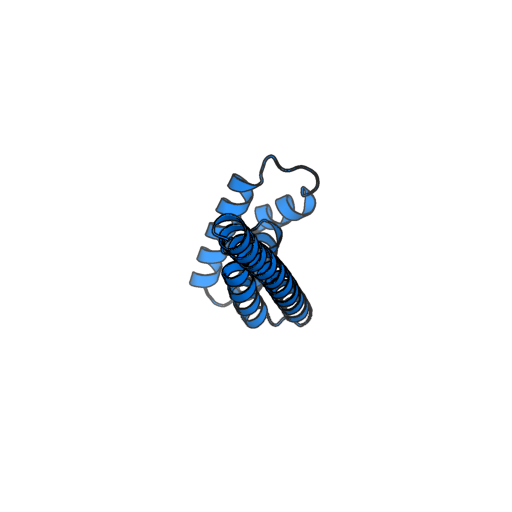ALA A CA 1
ATOM 703 C C . ALA A 1 87 ? -1.354 2.574 10.654 1.00 98.19 87 ALA A C 1
ATOM 705 O O . ALA A 1 87 ? -1.304 3.780 10.421 1.00 98.19 87 ALA A O 1
ATOM 706 N N . THR A 1 88 ? -0.842 2.063 11.778 1.00 98.06 88 THR A N 1
ATOM 707 C CA . THR A 1 88 ? -0.213 2.893 12.819 1.00 98.06 88 THR A CA 1
ATOM 708 C C . THR A 1 88 ? 0.939 3.728 12.258 1.00 98.06 88 THR A C 1
ATOM 710 O O . THR A 1 88 ? 1.048 4.922 12.543 1.00 98.06 88 THR A O 1
ATOM 713 N N . SER A 1 89 ? 1.780 3.119 11.417 1.00 97.69 89 SER A N 1
ATOM 714 C CA . SER A 1 89 ? 2.911 3.812 10.791 1.00 97.69 89 SER A CA 1
ATOM 715 C C . SER A 1 89 ? 2.452 4.905 9.819 1.00 97.69 89 SER A C 1
ATOM 717 O O . SER A 1 89 ? 3.034 5.988 9.799 1.00 97.69 89 SER A O 1
ATOM 719 N N . TYR A 1 90 ? 1.392 4.655 9.044 1.00 98.00 90 TYR A N 1
ATOM 720 C CA . TYR A 1 90 ? 0.793 5.635 8.139 1.00 98.00 90 TYR A CA 1
ATOM 721 C C . TYR A 1 90 ? 0.251 6.839 8.912 1.00 98.00 90 TYR A C 1
ATOM 723 O O . TYR A 1 90 ? 0.582 7.977 8.584 1.00 98.00 90 TYR A O 1
ATOM 731 N N . LEU A 1 91 ? -0.536 6.592 9.963 1.00 97.94 91 LEU A N 1
ATOM 732 C CA . LEU A 1 91 ? -1.138 7.649 10.775 1.00 97.94 91 LEU A CA 1
ATOM 733 C C . LEU A 1 91 ? -0.056 8.523 11.415 1.00 97.94 91 LEU A C 1
ATOM 735 O O . LEU A 1 91 ? -0.064 9.738 11.254 1.00 97.94 91 LEU A O 1
ATOM 739 N N . SER A 1 92 ? 0.950 7.907 12.042 1.00 97.50 92 SER A N 1
ATOM 740 C CA . SER A 1 92 ? 2.063 8.641 12.654 1.00 97.50 92 SER A CA 1
ATOM 741 C C . SER A 1 92 ? 2.849 9.483 11.640 1.00 97.50 92 SER A C 1
ATOM 743 O O . SER A 1 92 ? 3.174 10.642 11.914 1.00 97.50 92 SER A O 1
ATOM 745 N N . LYS A 1 93 ? 3.128 8.926 10.455 1.00 97.12 93 LYS A N 1
ATOM 746 C CA . LYS A 1 93 ? 3.936 9.586 9.421 1.00 97.12 93 LYS A CA 1
ATOM 747 C C . LYS A 1 93 ? 3.195 10.720 8.710 1.00 97.12 93 LYS A C 1
ATOM 749 O O . LYS A 1 93 ? 3.840 11.677 8.292 1.00 97.12 93 LYS A O 1
ATOM 754 N N . TYR A 1 94 ? 1.876 10.614 8.554 1.00 96.31 94 TYR A N 1
ATOM 755 C CA . TYR A 1 94 ? 1.084 11.517 7.711 1.00 96.31 94 TYR A CA 1
ATOM 756 C C . TYR A 1 94 ? 0.053 12.369 8.471 1.00 96.31 94 TYR A C 1
ATOM 758 O O . TYR A 1 94 ? -0.704 13.086 7.828 1.00 96.31 94 TYR A O 1
ATOM 766 N N . GLN A 1 95 ? 0.041 12.351 9.809 1.00 95.06 95 GLN A N 1
ATOM 767 C CA . GLN A 1 95 ? -0.893 13.123 10.656 1.00 95.06 95 GLN A CA 1
ATOM 768 C C . GLN A 1 95 ? -0.931 14.637 10.393 1.00 95.06 95 GLN A C 1
ATOM 770 O O . GLN A 1 95 ? -1.958 15.262 10.622 1.00 95.06 95 GLN A O 1
ATOM 775 N N . ASN A 1 96 ? 0.165 15.224 9.902 1.00 95.31 96 ASN A N 1
ATOM 776 C CA . ASN A 1 96 ? 0.265 16.664 9.637 1.00 95.31 96 ASN A CA 1
ATOM 777 C C . ASN A 1 96 ? 0.100 17.018 8.148 1.00 95.31 96 ASN A C 1
ATOM 779 O O . ASN A 1 96 ? 0.268 18.178 7.773 1.00 95.31 96 ASN A O 1
ATOM 783 N N . ASN A 1 97 ? -0.183 16.038 7.285 1.00 94.19 97 ASN A N 1
ATOM 784 C CA . ASN A 1 97 ? -0.426 16.298 5.870 1.00 94.19 97 ASN A CA 1
ATOM 785 C C . ASN A 1 97 ? -1.859 16.802 5.682 1.00 94.19 97 ASN A C 1
ATOM 787 O O . ASN A 1 97 ? -2.806 16.184 6.162 1.00 94.19 97 ASN A O 1
ATOM 791 N N . THR A 1 98 ? -2.017 17.883 4.928 1.00 93.75 98 THR A N 1
ATOM 792 C CA . THR A 1 98 ? -3.327 18.414 4.541 1.00 93.75 98 THR A CA 1
ATOM 793 C C . THR A 1 98 ? -3.839 17.747 3.262 1.00 93.75 98 THR A C 1
ATOM 795 O O . THR A 1 98 ? -3.051 17.264 2.443 1.00 93.75 98 THR A O 1
ATOM 798 N N . GLY A 1 99 ? -5.162 17.713 3.074 1.00 95.00 99 GLY A N 1
ATOM 799 C CA . GLY A 1 99 ? -5.794 17.208 1.845 1.00 95.00 99 GLY A CA 1
ATOM 800 C C . GLY A 1 99 ? -5.844 15.681 1.740 1.00 95.00 99 GLY A C 1
ATOM 801 O O . GLY A 1 99 ? -5.947 15.129 0.642 1.00 95.00 99 GLY A O 1
ATOM 802 N N . ILE A 1 100 ? -5.721 14.986 2.871 1.00 95.25 100 ILE A N 1
ATOM 803 C CA . ILE A 1 100 ? -5.738 13.519 2.966 1.00 95.25 100 ILE A CA 1
ATOM 804 C C . ILE A 1 100 ? -6.701 13.011 4.039 1.00 95.25 100 ILE A C 1
ATOM 806 O O . ILE A 1 100 ? -6.631 11.844 4.412 1.00 95.25 100 ILE A O 1
ATOM 810 N N . GLU A 1 101 ? -7.562 13.875 4.566 1.00 96.50 101 GLU A N 1
ATOM 811 C CA . GLU A 1 101 ? -8.384 13.647 5.752 1.00 96.50 101 GLU A CA 1
ATOM 812 C C . GLU A 1 101 ? -9.282 12.413 5.585 1.00 96.50 101 GLU A C 1
ATOM 814 O O . GLU A 1 101 ? -9.401 11.606 6.509 1.00 96.50 101 GLU A O 1
ATOM 819 N N . ASP A 1 102 ? -9.837 12.208 4.388 1.00 96.69 102 ASP A N 1
ATOM 820 C CA . ASP A 1 102 ? -10.659 11.036 4.068 1.00 96.69 102 ASP A CA 1
ATOM 821 C C . ASP A 1 102 ? -9.845 9.741 4.110 1.00 96.69 102 ASP A C 1
ATOM 823 O O . ASP A 1 102 ? -10.219 8.785 4.794 1.00 96.69 102 ASP A O 1
ATOM 827 N N . LYS A 1 103 ? -8.677 9.734 3.456 1.00 96.75 103 LYS A N 1
ATOM 828 C CA . LYS A 1 103 ? -7.756 8.588 3.467 1.00 96.75 103 LYS A CA 1
ATOM 829 C C . LYS A 1 103 ? -7.242 8.313 4.874 1.00 96.75 103 LYS A C 1
ATOM 831 O O . LYS A 1 103 ? -7.161 7.166 5.295 1.00 96.75 103 LYS A O 1
ATOM 836 N N . TYR A 1 104 ? -6.914 9.362 5.622 1.00 97.31 104 TYR A N 1
ATOM 837 C CA . TYR A 1 104 ? -6.456 9.265 7.002 1.00 97.31 104 TYR A CA 1
ATOM 838 C C . TYR A 1 104 ? -7.530 8.638 7.898 1.00 97.31 104 TYR A C 1
ATOM 840 O O . TYR A 1 104 ? -7.244 7.698 8.638 1.00 97.31 104 TYR A O 1
ATOM 848 N N . ARG A 1 105 ? -8.783 9.096 7.782 1.00 97.50 105 ARG A N 1
ATOM 849 C CA . ARG A 1 105 ? -9.933 8.538 8.507 1.00 97.50 105 ARG A CA 1
ATOM 850 C C . ARG A 1 105 ? -10.177 7.075 8.157 1.00 97.50 105 ARG A C 1
ATOM 852 O O . ARG A 1 105 ? -10.537 6.297 9.035 1.00 97.50 105 ARG A O 1
ATOM 859 N N . GLU A 1 106 ? -10.021 6.696 6.894 1.00 97.62 106 GLU A N 1
ATOM 860 C CA . GLU A 1 106 ? -10.175 5.306 6.473 1.00 97.62 106 GLU A CA 1
ATOM 861 C C . GLU A 1 106 ? -9.111 4.402 7.101 1.00 97.62 106 GLU A C 1
ATOM 863 O O . GLU A 1 106 ? -9.458 3.385 7.696 1.00 97.62 106 GLU A O 1
ATOM 868 N N . ILE A 1 107 ? -7.839 4.814 7.071 1.00 97.88 107 ILE A N 1
ATOM 869 C CA . ILE A 1 107 ? -6.757 4.061 7.719 1.00 97.88 107 ILE A CA 1
ATOM 870 C C . ILE A 1 107 ? -6.949 3.986 9.239 1.00 97.88 107 ILE A C 1
ATOM 872 O O . ILE A 1 107 ? -6.696 2.941 9.834 1.00 97.88 107 ILE A O 1
ATOM 876 N N . TYR A 1 108 ? -7.460 5.046 9.870 1.00 97.25 108 TYR A N 1
ATOM 877 C CA . TYR A 1 108 ? -7.763 5.056 11.304 1.00 97.25 108 TYR A CA 1
ATOM 878 C C . TYR A 1 108 ? -8.789 3.990 11.718 1.00 97.25 108 TYR A C 1
ATOM 880 O O . TYR A 1 108 ? -8.731 3.471 12.824 1.00 97.25 108 TYR A O 1
ATOM 88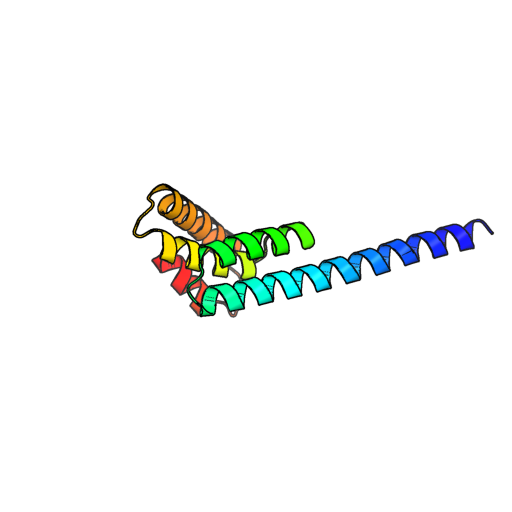8 N N . LYS A 1 109 ? -9.716 3.607 10.831 1.00 96.12 109 LYS A N 1
ATOM 889 C CA . LYS A 1 109 ? -10.678 2.525 11.116 1.00 96.12 109 LYS A CA 1
ATOM 890 C C . LYS A 1 109 ? -10.039 1.131 11.109 1.00 96.12 109 LYS A C 1
ATOM 892 O O . LYS A 1 109 ? -10.657 0.188 11.595 1.00 96.12 109 LYS A O 1
ATOM 897 N N . ILE A 1 110 ? -8.852 0.993 10.518 1.00 93.56 110 ILE A N 1
ATOM 898 C CA . ILE A 1 110 ? -8.130 -0.279 10.368 1.00 93.56 110 ILE A CA 1
ATOM 899 C C . ILE A 1 110 ? -7.108 -0.474 11.500 1.00 93.56 110 ILE A C 1
ATOM 901 O O . ILE A 1 110 ? -6.796 -1.621 11.831 1.00 93.56 110 ILE A O 1
ATOM 905 N N . SER A 1 111 ? -6.584 0.622 12.070 1.00 88.38 111 SER A N 1
ATOM 906 C CA . SER A 1 111 ? -5.549 0.610 13.118 1.00 88.38 111 SER A CA 1
ATOM 907 C C . SER A 1 111 ? -6.011 -0.023 14.424 1.00 88.38 111 SER A C 1
ATOM 909 O O . SER A 1 111 ? -7.113 0.343 14.884 1.00 88.38 111 SER A O 1
#

Mean predicted aligned error: 6.08 Å